Protein AF-A0A954Z2Z5-F1 (afdb_monomer_lite)

Structure (mmCIF, N/CA/C/O backbone):
data_AF-A0A954Z2Z5-F1
#
_entry.id   AF-A0A954Z2Z5-F1
#
loop_
_atom_site.group_PDB
_atom_site.id
_atom_site.type_symbol
_atom_site.label_atom_id
_atom_site.label_alt_id
_atom_site.label_comp_id
_atom_site.label_asym_id
_atom_site.label_entity_id
_atom_site.label_seq_id
_atom_site.pdbx_PDB_ins_code
_atom_site.Cartn_x
_atom_site.Cartn_y
_atom_site.Cartn_z
_atom_site.occupancy
_atom_site.B_iso_or_equiv
_atom_site.auth_seq_id
_atom_site.auth_comp_id
_atom_site.auth_asym_id
_atom_site.auth_atom_id
_atom_site.pdbx_PDB_model_num
ATOM 1 N N . ASP A 1 1 ? -19.042 1.078 44.505 1.00 81.50 1 ASP A N 1
ATOM 2 C CA . ASP A 1 1 ? -18.631 2.452 44.225 1.00 81.50 1 ASP A CA 1
ATOM 3 C C . ASP A 1 1 ? -17.632 2.387 43.083 1.00 81.50 1 ASP A C 1
ATOM 5 O O . ASP A 1 1 ? -16.422 2.334 43.305 1.00 81.50 1 ASP A O 1
ATOM 9 N N . CYS A 1 2 ? -18.158 2.219 41.872 1.00 87.19 2 CYS A N 1
ATOM 10 C CA . CYS A 1 2 ? -17.368 2.094 40.648 1.00 87.19 2 CYS A CA 1
ATOM 11 C C . CYS A 1 2 ? -16.802 3.455 40.200 1.00 87.19 2 CYS A C 1
ATOM 13 O O . CYS A 1 2 ? -15.724 3.518 39.609 1.00 87.19 2 CYS A O 1
ATOM 15 N N . ASN A 1 3 ? -17.511 4.539 40.529 1.00 84.75 3 ASN A N 1
ATOM 16 C CA . ASN A 1 3 ? -17.217 5.914 40.135 1.00 84.75 3 ASN A CA 1
ATOM 17 C C . ASN A 1 3 ? -16.418 6.683 41.207 1.00 84.75 3 ASN A C 1
ATOM 19 O O . ASN A 1 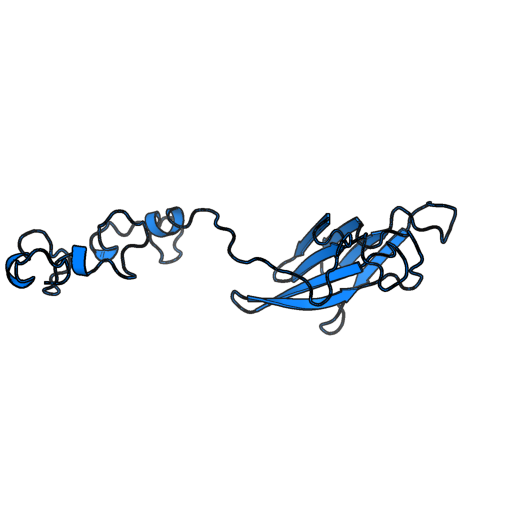3 ? -16.008 7.826 40.993 1.00 84.75 3 ASN A O 1
ATOM 23 N N . ALA A 1 4 ? -16.155 6.034 42.347 1.00 90.06 4 ALA A N 1
ATOM 24 C CA . ALA A 1 4 ? -15.430 6.541 43.505 1.00 90.06 4 ALA A CA 1
ATOM 25 C C . ALA A 1 4 ? -16.029 7.827 44.108 1.00 90.06 4 ALA A C 1
ATOM 27 O O . ALA A 1 4 ? -15.293 8.658 44.661 1.00 90.06 4 ALA A O 1
ATOM 28 N N . ASN A 1 5 ? -17.347 8.015 44.008 1.00 90.31 5 ASN A N 1
ATOM 29 C CA . ASN A 1 5 ? -18.024 9.219 44.490 1.00 90.31 5 ASN A CA 1
ATOM 30 C C . ASN A 1 5 ? -18.400 9.156 45.990 1.00 90.31 5 ASN A C 1
ATOM 32 O O . ASN A 1 5 ? -18.821 10.164 46.569 1.00 90.31 5 ASN A O 1
ATOM 36 N N . GLY A 1 6 ? -18.194 8.007 46.644 1.00 90.88 6 GLY A N 1
ATOM 37 C CA . GLY A 1 6 ? -18.485 7.775 48.058 1.00 90.88 6 GLY A CA 1
ATOM 38 C C . GLY A 1 6 ? -19.918 7.321 48.356 1.00 90.88 6 GLY A C 1
ATOM 39 O O . GLY A 1 6 ? -20.270 7.185 49.533 1.00 90.88 6 GLY A O 1
ATOM 40 N N . VAL A 1 7 ? -20.733 7.083 47.330 1.00 89.56 7 VAL A N 1
ATOM 41 C CA . VAL A 1 7 ? -22.058 6.467 47.399 1.00 89.56 7 VAL A CA 1
ATOM 42 C C . VAL A 1 7 ? -21.928 5.001 46.947 1.00 89.56 7 VAL A C 1
ATOM 44 O O . VAL A 1 7 ? -21.175 4.690 46.030 1.00 89.56 7 VAL A O 1
ATOM 47 N N . PRO A 1 8 ? -22.559 4.036 47.640 1.00 91.25 8 PRO A N 1
ATOM 48 C CA . PRO A 1 8 ? -22.616 2.669 47.133 1.00 91.25 8 PRO A CA 1
ATOM 49 C C . PRO A 1 8 ? -23.458 2.590 45.854 1.00 91.25 8 PRO A C 1
ATOM 51 O O . PRO A 1 8 ? -24.584 3.074 45.870 1.00 91.25 8 PRO A O 1
ATOM 54 N N . ASP A 1 9 ? -22.970 1.880 44.834 1.00 87.62 9 ASP A N 1
ATOM 55 C CA . ASP A 1 9 ? -23.654 1.670 43.542 1.00 87.62 9 ASP A CA 1
ATOM 56 C C . ASP A 1 9 ? -25.138 1.264 43.689 1.00 87.62 9 ASP A C 1
ATOM 58 O O . ASP A 1 9 ? -26.003 1.742 42.962 1.00 87.62 9 ASP A O 1
ATOM 62 N N . GLU A 1 10 ? -25.470 0.436 44.689 1.00 89.44 10 GLU A N 1
ATOM 63 C CA . GLU A 1 10 ? -26.850 0.005 44.984 1.00 89.44 10 GLU A CA 1
ATOM 64 C C . GLU A 1 10 ? -27.812 1.157 45.350 1.00 89.44 10 GLU A C 1
ATOM 66 O O . GLU A 1 10 ? -29.031 1.008 45.257 1.00 89.44 10 GLU A O 1
ATOM 71 N N . CYS A 1 11 ? -27.278 2.305 45.771 1.00 89.25 11 CYS A N 1
ATOM 72 C CA . CYS A 1 11 ? -28.022 3.526 46.080 1.00 89.25 11 CYS A CA 1
ATOM 73 C C . CYS A 1 11 ? -28.158 4.466 44.870 1.00 89.25 11 CYS A C 1
ATOM 75 O O . CYS A 1 11 ? -28.798 5.510 44.996 1.00 89.25 11 CYS A O 1
ATOM 77 N N . GLU A 1 12 ? -27.557 4.124 43.730 1.00 90.19 12 GLU A N 1
ATOM 78 C CA . GLU A 1 12 ? -27.463 4.970 42.533 1.00 90.19 12 GLU A CA 1
ATOM 79 C C . GLU A 1 12 ? -28.268 4.416 41.351 1.00 90.19 12 GLU A C 1
ATOM 81 O O . GLU A 1 12 ? -28.262 5.003 40.279 1.00 90.19 12 GLU A O 1
ATOM 86 N N . LEU A 1 13 ? -29.011 3.325 41.554 1.00 87.88 13 LEU A N 1
ATOM 87 C CA . LEU A 1 13 ? -29.732 2.609 40.495 1.00 87.88 13 LEU A CA 1
ATOM 88 C C . LEU A 1 13 ? -31.000 3.331 40.000 1.00 87.88 13 LEU A C 1
ATOM 90 O O . LEU A 1 13 ? -31.496 3.060 38.909 1.00 87.88 13 LEU A O 1
ATOM 94 N N . GLU A 1 14 ? -31.588 4.233 40.794 1.00 86.88 14 GLU A N 1
ATOM 95 C CA . GLU A 1 14 ? -32.858 4.874 40.430 1.00 86.88 14 GLU A CA 1
ATOM 96 C C . GLU A 1 14 ? -32.671 5.855 39.262 1.00 86.88 14 GLU A C 1
ATOM 98 O O . GLU A 1 14 ? -32.233 6.988 39.441 1.00 86.88 14 GLU A O 1
ATOM 103 N N . GLY A 1 15 ? -33.054 5.417 38.060 1.00 82.50 15 GLY A N 1
ATOM 104 C CA . GLY A 1 15 ? -32.976 6.222 36.838 1.00 82.50 15 GLY A CA 1
ATOM 105 C C . GLY A 1 15 ? -31.617 6.199 36.134 1.00 82.50 15 GLY A C 1
ATOM 106 O O . GLY A 1 15 ? -31.522 6.808 35.073 1.00 82.50 15 GLY A O 1
ATOM 107 N N . ASN A 1 16 ? -30.637 5.476 36.684 1.00 86.81 16 ASN A N 1
ATOM 108 C CA . ASN A 1 16 ? -29.305 5.271 36.110 1.00 86.81 16 ASN A CA 1
ATOM 109 C C . ASN A 1 16 ? -28.970 3.770 35.996 1.00 86.81 16 ASN A C 1
ATOM 111 O O . ASN A 1 16 ? -27.813 3.416 36.124 1.00 86.81 16 ASN A O 1
ATOM 115 N N . ASP A 1 17 ? -29.954 2.879 35.871 1.00 90.94 17 ASP A N 1
ATOM 116 C CA . ASP A 1 17 ? -29.747 1.447 35.589 1.00 90.94 17 ASP A CA 1
ATOM 117 C C . ASP A 1 17 ? -30.756 1.045 34.504 1.00 90.94 17 ASP A C 1
ATOM 119 O O . ASP A 1 17 ? -31.894 0.638 34.773 1.00 90.94 17 ASP A O 1
ATOM 123 N N . CYS A 1 18 ? -30.392 1.290 33.249 1.00 91.44 18 CYS A N 1
ATOM 124 C CA . CYS A 1 18 ? -31.291 1.109 32.116 1.00 91.44 18 CYS A CA 1
ATOM 125 C C . CYS A 1 18 ? -31.558 -0.384 31.832 1.00 91.44 18 CYS A C 1
ATOM 127 O O . CYS A 1 18 ? -32.663 -0.765 31.420 1.00 91.44 18 CYS A O 1
ATOM 129 N N . ASN A 1 19 ? -30.544 -1.229 32.054 1.00 88.38 19 ASN A N 1
ATOM 130 C CA . ASN A 1 19 ? -30.518 -2.648 31.699 1.00 88.38 19 ASN A CA 1
ATOM 131 C C . ASN A 1 19 ? -31.002 -3.536 32.869 1.00 88.38 19 ASN A C 1
ATOM 133 O O . ASN A 1 19 ? -31.300 -4.717 32.673 1.00 88.38 19 ASN A O 1
ATOM 137 N N . ASN A 1 20 ? -31.201 -2.942 34.051 1.00 90.88 20 ASN A N 1
ATOM 138 C CA . ASN A 1 20 ? -31.609 -3.565 35.309 1.00 90.88 20 ASN A CA 1
ATOM 139 C C . ASN A 1 20 ? -30.640 -4.662 35.781 1.00 90.88 20 ASN A C 1
ATOM 141 O O . ASN A 1 20 ? -31.077 -5.690 36.321 1.00 90.88 20 ASN A O 1
ATOM 145 N N . ASN A 1 21 ? -29.337 -4.483 35.550 1.00 89.94 21 ASN A N 1
ATOM 146 C CA . ASN A 1 21 ? -28.306 -5.441 35.946 1.00 89.94 21 ASN A CA 1
ATOM 147 C C . ASN A 1 21 ? -27.806 -5.220 37.392 1.00 89.94 21 ASN A C 1
ATOM 149 O O . ASN A 1 21 ? -27.073 -6.066 37.916 1.00 89.94 21 ASN A O 1
ATOM 153 N N . GLY A 1 22 ? -28.252 -4.147 38.062 1.00 89.06 22 GLY A N 1
ATOM 154 C CA . GLY A 1 22 ? -27.846 -3.794 39.422 1.00 89.06 22 GLY A CA 1
ATOM 155 C C . GLY A 1 22 ? -26.519 -3.034 39.508 1.00 89.06 22 GLY A C 1
ATOM 156 O O . GLY A 1 22 ? -25.946 -2.954 40.598 1.00 89.06 22 GLY A O 1
ATOM 157 N N . LEU A 1 23 ? -26.042 -2.498 38.387 1.00 90.06 23 LEU A N 1
ATOM 158 C CA . LEU A 1 23 ? -24.930 -1.568 38.267 1.00 90.06 23 LEU A CA 1
ATOM 159 C C . LEU A 1 23 ? -25.456 -0.258 37.660 1.00 90.06 23 LEU A C 1
ATOM 161 O O . LEU A 1 23 ? -26.309 -0.284 36.779 1.00 90.06 23 LEU A O 1
ATOM 165 N N . PRO A 1 24 ? -24.978 0.901 38.133 1.00 91.94 24 PRO A N 1
ATOM 166 C CA . PRO A 1 24 ? -25.234 2.157 37.451 1.00 91.94 24 PRO A CA 1
ATOM 167 C C . PRO A 1 24 ? -24.695 2.150 36.010 1.00 91.94 24 PRO A C 1
ATOM 169 O O . PRO A 1 24 ? -23.612 1.625 35.771 1.00 91.94 24 PRO A O 1
ATOM 172 N N . ASP A 1 25 ? -25.379 2.816 35.080 1.00 89.94 25 ASP A N 1
ATOM 173 C CA . ASP A 1 25 ? -25.034 2.916 33.654 1.00 89.94 25 ASP A CA 1
ATOM 174 C C . ASP A 1 25 ? -23.591 3.415 33.451 1.00 89.94 25 ASP A C 1
ATOM 176 O O . ASP A 1 25 ? -22.863 2.954 32.578 1.00 89.94 25 ASP A O 1
ATOM 180 N N . GLU A 1 26 ? -23.127 4.327 34.306 1.00 89.88 26 GLU A N 1
ATOM 181 C CA . GLU A 1 26 ? -21.745 4.823 34.295 1.00 89.88 26 GLU A CA 1
ATOM 182 C C . GLU A 1 26 ? -20.692 3.773 34.697 1.00 89.88 26 GLU A C 1
ATOM 184 O O . GLU A 1 26 ? -19.520 3.899 34.332 1.00 89.88 26 GLU A O 1
ATOM 189 N N . CYS A 1 27 ? -21.099 2.719 35.408 1.00 89.44 27 CYS A N 1
ATOM 190 C CA . CYS A 1 27 ? -20.283 1.539 35.687 1.00 89.44 27 CYS A CA 1
ATOM 191 C C . CYS A 1 27 ? -20.275 0.535 34.524 1.00 89.44 27 CYS A C 1
ATOM 193 O O . CYS A 1 27 ? -19.427 -0.357 34.512 1.00 89.44 27 CYS A O 1
ATOM 195 N N . ASP A 1 28 ? -21.183 0.686 33.558 1.00 90.00 28 ASP A N 1
ATOM 196 C CA . ASP A 1 28 ? -21.391 -0.223 32.429 1.00 90.00 28 ASP A CA 1
ATOM 197 C C . ASP A 1 28 ? -20.812 0.322 31.114 1.00 90.00 28 ASP A C 1
ATOM 199 O O . ASP A 1 28 ? -21.156 -0.156 30.038 1.00 90.00 28 ASP A O 1
ATOM 203 N N . LEU A 1 29 ? -19.921 1.318 31.166 1.00 87.50 29 LEU A N 1
ATOM 204 C CA . LEU A 1 29 ? -19.372 1.965 29.965 1.00 87.50 29 LEU A CA 1
ATOM 205 C C . LEU A 1 29 ? -18.183 1.208 29.343 1.00 87.50 29 LEU A C 1
ATOM 207 O O . LEU A 1 29 ? -17.932 1.311 28.139 1.00 87.50 29 LEU A O 1
ATOM 211 N N . GLU A 1 30 ? -17.414 0.448 30.131 1.00 83.38 3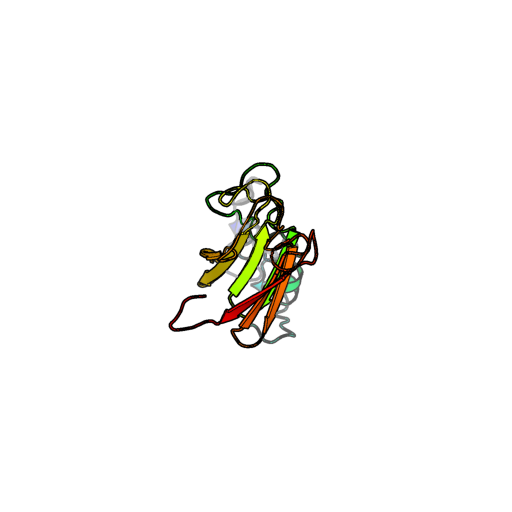0 GLU A N 1
ATOM 212 C CA . GLU A 1 30 ? -16.181 -0.189 29.647 1.00 83.38 30 GLU A CA 1
ATOM 213 C C . GLU A 1 30 ? -16.482 -1.273 28.597 1.00 83.38 30 GLU A C 1
ATOM 215 O O . GLU A 1 30 ? -17.036 -2.329 28.893 1.00 83.38 30 GLU A O 1
ATOM 220 N N . GLY A 1 31 ? -16.109 -1.007 27.341 1.00 78.62 31 GLY A N 1
ATOM 221 C CA . GLY A 1 31 ? -16.372 -1.908 26.212 1.00 78.62 31 GLY A CA 1
ATOM 222 C C . GLY A 1 31 ? -17.829 -1.926 25.736 1.00 78.62 31 GLY A C 1
ATOM 223 O O . GLY A 1 31 ? -18.144 -2.661 24.801 1.00 78.62 31 GLY A O 1
ATOM 224 N N . ASN A 1 32 ? -18.692 -1.110 26.341 1.00 84.94 32 ASN A N 1
ATOM 225 C CA . ASN A 1 32 ? -20.121 -1.046 26.056 1.00 84.94 32 ASN A CA 1
ATOM 226 C C . ASN A 1 32 ? -20.611 0.398 25.844 1.00 84.94 32 ASN A C 1
ATOM 228 O O . ASN A 1 32 ? -21.805 0.615 25.791 1.00 84.94 32 ASN A O 1
ATOM 232 N N . ASP A 1 33 ? -19.716 1.367 25.650 1.00 88.44 33 ASP A N 1
ATOM 233 C CA . ASP A 1 33 ? -20.011 2.690 25.082 1.00 88.44 33 ASP A CA 1
ATOM 234 C C . ASP A 1 33 ? -19.106 2.896 23.860 1.00 88.44 33 ASP A C 1
ATOM 236 O O . ASP A 1 33 ? -17.949 3.315 23.951 1.00 88.44 33 ASP A O 1
ATOM 240 N N . CYS A 1 34 ? -19.602 2.492 22.695 1.00 85.69 34 CYS A N 1
ATOM 241 C CA . CYS A 1 34 ? -18.833 2.531 21.456 1.00 85.69 34 CYS A CA 1
ATOM 242 C C . CYS A 1 34 ? -18.659 3.954 20.912 1.00 85.69 34 CYS A C 1
ATOM 244 O O . CYS A 1 34 ? -17.739 4.186 20.123 1.00 85.69 34 CYS A O 1
ATOM 246 N N . ASN A 1 35 ? -19.552 4.876 21.292 1.00 85.31 35 ASN A N 1
ATOM 247 C CA . ASN A 1 35 ? -19.615 6.226 20.750 1.00 85.31 35 ASN A CA 1
ATOM 248 C C . ASN A 1 35 ? -19.050 7.304 21.684 1.00 85.31 35 ASN A C 1
ATOM 250 O O . ASN A 1 35 ? -18.825 8.443 21.261 1.00 85.31 35 ASN A O 1
ATOM 254 N N . GLY A 1 36 ? -18.726 6.914 22.915 1.00 86.62 36 GLY A N 1
ATOM 255 C CA . GLY A 1 36 ? -18.108 7.748 23.930 1.00 86.62 36 GLY A CA 1
ATOM 256 C C . GLY A 1 36 ? -19.041 8.832 24.463 1.00 86.62 36 GLY A C 1
ATOM 257 O O . GLY A 1 36 ? -18.548 9.866 24.927 1.00 86.62 36 GLY A O 1
ATOM 258 N N . ASN A 1 37 ? -20.362 8.668 24.342 1.00 86.81 37 ASN A N 1
ATOM 259 C CA . ASN A 1 37 ? -21.328 9.669 24.787 1.00 86.81 37 ASN A CA 1
ATOM 260 C C . ASN A 1 37 ? -21.736 9.517 26.266 1.00 86.81 37 ASN A C 1
ATOM 262 O O . ASN A 1 37 ? -22.461 10.377 26.776 1.00 86.81 37 ASN A O 1
ATOM 266 N N . GLY A 1 38 ? -21.235 8.485 26.956 1.00 88.06 38 GLY A N 1
ATOM 267 C CA . GLY A 1 38 ? -21.511 8.210 28.364 1.00 88.06 38 GLY A CA 1
ATOM 268 C C . GLY A 1 38 ? -22.819 7.460 28.616 1.00 88.06 38 GLY A C 1
ATOM 269 O O . GLY A 1 38 ? -23.300 7.473 29.747 1.00 88.06 38 GLY A O 1
ATOM 270 N N . VAL A 1 39 ? -23.400 6.842 27.588 1.00 88.69 39 VAL A N 1
ATOM 271 C CA . VAL A 1 39 ? -24.588 5.989 27.670 1.00 88.69 39 VAL A CA 1
ATOM 272 C C . VAL A 1 39 ? -24.204 4.589 27.179 1.00 88.69 39 VAL A C 1
ATOM 274 O O . VAL A 1 39 ? -23.684 4.468 26.072 1.00 88.69 39 VAL A O 1
ATOM 277 N N . PRO A 1 40 ? -24.445 3.518 27.957 1.00 91.00 40 PRO A N 1
ATOM 278 C CA . PRO A 1 40 ? -24.195 2.164 27.477 1.00 91.00 40 PRO A CA 1
ATOM 279 C C . PRO A 1 40 ? -25.002 1.857 26.207 1.00 91.00 40 PRO A C 1
ATOM 281 O O . PRO A 1 40 ? -26.177 2.205 26.122 1.00 91.00 40 PRO A O 1
ATOM 284 N N . ASN A 1 41 ? -24.415 1.145 25.246 1.00 88.50 41 ASN A N 1
ATOM 285 C CA . ASN A 1 41 ? -24.990 0.831 23.931 1.00 88.50 41 ASN A CA 1
ATOM 286 C C . ASN A 1 41 ? -26.378 0.175 24.043 1.00 88.50 41 ASN A C 1
ATOM 288 O O . ASN A 1 41 ? -27.265 0.399 23.228 1.00 88.50 41 ASN A O 1
ATOM 292 N N . GLU A 1 42 ? -26.593 -0.654 25.064 1.00 88.38 42 GLU A N 1
ATOM 293 C CA . GLU A 1 42 ? -27.884 -1.312 25.310 1.00 88.38 42 GLU A CA 1
ATOM 294 C C . GLU A 1 42 ? -28.973 -0.374 25.859 1.00 88.38 42 GLU A C 1
ATOM 296 O O . GLU A 1 42 ? -30.162 -0.685 25.764 1.00 88.38 42 GLU A O 1
ATOM 301 N N . CYS A 1 43 ? -28.571 0.777 26.400 1.00 89.94 43 CYS A N 1
ATOM 302 C CA . CYS A 1 43 ? -29.452 1.873 26.794 1.00 89.94 43 CYS A CA 1
ATOM 303 C C . CYS A 1 43 ? -29.809 2.783 25.613 1.00 89.94 43 CYS A C 1
ATOM 305 O O . CYS A 1 43 ? -30.646 3.682 25.754 1.00 89.94 43 CYS A O 1
ATOM 307 N N . GLU A 1 44 ? -29.188 2.575 24.454 1.00 88.44 44 GLU A N 1
ATOM 308 C CA . GLU A 1 44 ? -29.410 3.370 23.259 1.00 88.44 44 GLU A CA 1
ATOM 309 C C . GLU A 1 44 ? -30.405 2.705 22.296 1.00 88.44 44 GLU A C 1
ATOM 311 O O . GLU A 1 44 ? -30.622 1.487 22.307 1.00 88.44 44 GLU A O 1
ATOM 316 N N . PRO A 1 45 ? -31.065 3.489 21.426 1.00 87.12 45 PRO A N 1
ATOM 317 C CA . PRO A 1 45 ? -31.860 2.928 20.349 1.00 87.12 45 PRO A CA 1
ATOM 318 C C . PRO A 1 45 ? -30.978 2.102 19.409 1.00 87.12 45 PRO A C 1
ATOM 320 O O . PRO A 1 45 ? -30.097 2.638 18.744 1.00 87.12 45 PRO A O 1
ATOM 323 N N . PHE A 1 46 ? -31.286 0.811 19.275 1.00 82.38 46 PHE A N 1
ATOM 324 C CA . PHE A 1 46 ? -30.621 -0.048 18.298 1.00 82.38 46 PHE A CA 1
ATOM 325 C C . PHE A 1 46 ? -31.037 0.339 16.869 1.00 82.38 46 PHE A C 1
ATOM 327 O O . PHE A 1 46 ? -32.022 -0.167 16.319 1.00 82.38 46 PHE A O 1
ATOM 334 N N . ILE A 1 47 ? -30.310 1.293 16.292 1.00 87.50 47 ILE A N 1
ATOM 335 C CA . ILE A 1 47 ? -30.436 1.731 14.905 1.00 87.50 47 ILE A CA 1
ATOM 336 C C . ILE A 1 47 ? -29.238 1.165 14.148 1.00 87.50 47 ILE A C 1
ATOM 338 O O . ILE A 1 47 ? -28.108 1.561 14.397 1.00 87.50 47 ILE A O 1
ATOM 342 N N . ASP A 1 48 ? -29.512 0.239 13.237 1.00 86.06 48 ASP A N 1
ATOM 343 C CA . ASP A 1 48 ? -28.537 -0.371 12.332 1.00 86.06 48 ASP A CA 1
ATOM 344 C C . ASP A 1 48 ? -29.077 -0.211 10.902 1.00 86.06 48 ASP A C 1
ATOM 346 O O . ASP A 1 48 ? -29.881 -1.017 10.417 1.00 86.06 48 ASP A O 1
ATOM 350 N N . CYS A 1 49 ? -28.729 0.897 10.243 1.00 88.69 49 CYS A N 1
ATOM 351 C CA . CYS A 1 49 ? -29.229 1.187 8.899 1.00 88.69 49 CYS A CA 1
ATOM 352 C C . CYS A 1 49 ? -28.549 0.333 7.823 1.00 88.69 49 CYS A C 1
ATOM 354 O O . CYS A 1 49 ? -29.111 0.172 6.733 1.00 88.69 49 CYS A O 1
ATOM 356 N N . ASN A 1 50 ? -27.343 -0.176 8.088 1.00 86.00 50 ASN A N 1
ATOM 357 C CA . ASN A 1 50 ? -26.541 -0.912 7.112 1.00 86.00 50 ASN A CA 1
ATOM 358 C C . ASN A 1 50 ? -26.679 -2.449 7.245 1.00 86.00 50 ASN A C 1
ATOM 360 O O . ASN A 1 50 ? -26.302 -3.176 6.322 1.00 86.00 50 ASN A O 1
ATOM 364 N N . GLY A 1 51 ? -27.296 -2.930 8.326 1.00 88.50 51 GLY A N 1
ATOM 365 C CA . GLY A 1 51 ? -27.582 -4.332 8.612 1.00 88.50 51 GLY A CA 1
ATOM 366 C C . GLY A 1 51 ? -26.365 -5.157 9.041 1.00 88.50 51 GLY A C 1
ATOM 367 O O . GLY A 1 51 ? -26.390 -6.379 8.863 1.00 88.50 51 GLY A O 1
ATOM 368 N N . ASN A 1 52 ? -25.288 -4.530 9.523 1.00 84.00 52 ASN A N 1
ATOM 369 C CA . ASN A 1 52 ? -24.046 -5.213 9.901 1.00 84.00 52 ASN A CA 1
ATOM 370 C C . ASN A 1 52 ? -24.060 -5.759 11.345 1.00 84.00 52 ASN A C 1
ATOM 372 O O . ASN A 1 52 ? -23.111 -6.441 11.738 1.00 84.00 52 ASN A O 1
ATOM 376 N N . GLY A 1 53 ? -25.122 -5.502 12.118 1.00 84.25 53 GLY A N 1
ATOM 377 C CA . GLY A 1 53 ? -25.243 -5.906 13.519 1.00 84.25 53 GLY A CA 1
ATOM 378 C C . GLY A 1 53 ? -24.483 -5.015 14.510 1.00 84.25 53 GLY A C 1
ATOM 379 O O . GLY A 1 53 ? -24.369 -5.389 15.677 1.00 84.25 53 GLY A O 1
ATOM 380 N N . ILE A 1 54 ? -23.970 -3.869 14.063 1.00 83.50 54 ILE A N 1
ATOM 381 C CA . ILE A 1 54 ? -23.343 -2.805 14.850 1.00 83.50 54 ILE A CA 1
ATOM 382 C C . ILE A 1 54 ? -24.272 -1.581 14.777 1.00 83.50 54 ILE A C 1
ATOM 384 O O . ILE A 1 54 ? -24.841 -1.286 13.732 1.00 83.50 54 ILE A O 1
ATOM 388 N N . GLN A 1 55 ? -24.468 -0.873 15.892 1.00 87.19 55 GLN A N 1
ATOM 389 C CA . GLN A 1 55 ? -25.289 0.342 15.897 1.00 87.19 55 GLN A CA 1
ATOM 390 C C . GLN A 1 55 ? -24.605 1.455 15.090 1.00 87.19 55 GLN A C 1
ATOM 392 O O . GLN A 1 55 ? -23.392 1.641 15.185 1.00 87.19 55 GLN A O 1
ATOM 397 N N . ASP A 1 56 ? -25.382 2.241 14.347 1.00 83.94 56 ASP A N 1
ATOM 398 C CA . ASP A 1 56 ? -24.878 3.313 13.483 1.00 83.94 56 ASP A CA 1
ATOM 399 C C . ASP A 1 56 ? -24.003 4.317 14.255 1.00 83.94 56 ASP A C 1
ATOM 401 O O . ASP A 1 56 ? -22.974 4.757 13.747 1.00 83.94 56 ASP A O 1
ATOM 405 N N . ASP A 1 57 ? -24.359 4.658 15.498 1.00 85.44 57 ASP A N 1
ATOM 406 C CA . ASP A 1 57 ? -23.543 5.555 16.324 1.00 85.44 57 ASP A CA 1
ATOM 407 C C . ASP A 1 57 ? -22.174 4.940 16.661 1.00 85.44 57 ASP A C 1
ATOM 409 O O . ASP A 1 57 ? -21.178 5.660 16.702 1.00 85.44 57 ASP A O 1
ATOM 413 N N . CYS A 1 58 ? -22.084 3.612 16.799 1.00 83.38 58 CYS A N 1
ATOM 414 C CA . CYS A 1 58 ? -20.812 2.895 16.934 1.00 83.38 58 CYS A CA 1
ATOM 415 C C . CYS A 1 58 ? -20.000 2.893 15.638 1.00 83.38 58 CYS A C 1
ATOM 417 O O . CYS A 1 58 ? -18.770 2.981 15.671 1.00 83.38 58 CYS A O 1
ATOM 419 N N . ASP A 1 59 ? -20.672 2.769 14.495 1.00 82.94 59 ASP A N 1
ATOM 420 C CA . ASP A 1 59 ? -20.025 2.827 13.185 1.00 82.94 59 ASP A CA 1
ATOM 421 C C . ASP A 1 59 ? -19.471 4.230 12.905 1.00 82.94 59 ASP A C 1
ATOM 423 O O . ASP A 1 59 ? -18.366 4.374 12.381 1.00 82.94 59 ASP A O 1
ATOM 427 N N . LEU A 1 60 ? -20.201 5.273 13.306 1.00 77.88 60 LEU A N 1
ATOM 428 C CA . LEU A 1 60 ? -19.805 6.672 13.136 1.00 77.88 60 LEU A CA 1
ATOM 429 C C . LEU A 1 60 ? -18.768 7.132 14.166 1.00 77.88 60 LEU A C 1
ATOM 431 O O . LEU A 1 60 ? -17.978 8.036 13.883 1.00 77.88 60 LEU A O 1
ATOM 435 N N . ALA A 1 61 ? -18.741 6.506 15.339 1.00 73.88 61 ALA A N 1
ATOM 436 C CA . ALA A 1 61 ? -17.760 6.779 16.378 1.00 73.88 61 ALA A CA 1
ATOM 437 C C . ALA A 1 61 ? -16.395 6.129 16.160 1.00 73.88 61 ALA A C 1
ATOM 439 O O . ALA A 1 61 ? -15.462 6.398 16.917 1.00 73.88 61 ALA A O 1
ATOM 440 N N . LYS A 1 62 ? -16.247 5.322 15.107 1.00 72.19 62 LYS A N 1
ATOM 441 C CA . LYS A 1 62 ? -14.946 4.971 14.540 1.00 72.19 62 LYS A CA 1
ATOM 442 C C . LYS A 1 62 ? -14.593 6.018 13.471 1.00 72.19 62 LYS A C 1
ATOM 444 O O . LYS A 1 62 ? -14.822 5.765 12.286 1.00 72.19 62 LYS A O 1
ATOM 449 N N . PRO A 1 63 ? -14.054 7.209 13.826 1.00 56.69 63 PRO A N 1
ATOM 450 C CA . PRO A 1 63 ? -13.545 8.136 12.820 1.00 56.69 63 PRO A CA 1
ATOM 451 C C . PRO A 1 63 ? -12.433 7.444 12.013 1.00 56.69 63 PRO A C 1
ATOM 453 O O . PRO A 1 63 ? -11.920 6.418 12.453 1.00 56.69 63 PRO A O 1
ATOM 456 N N . PRO A 1 64 ? -12.016 7.972 10.851 1.00 59.41 64 PRO A N 1
ATOM 457 C CA . PRO A 1 64 ? -10.908 7.406 10.087 1.00 59.41 64 PRO A CA 1
ATOM 458 C C . PRO A 1 64 ? -9.606 7.572 10.884 1.00 59.41 64 PRO A C 1
ATOM 460 O O . PRO A 1 64 ? -8.889 8.561 10.731 1.00 59.41 64 PRO A O 1
ATOM 463 N N . PHE A 1 65 ? -9.334 6.643 11.795 1.00 67.69 65 PHE A N 1
ATOM 464 C CA . PHE A 1 65 ? -8.070 6.547 12.498 1.00 67.69 65 PHE A CA 1
ATOM 465 C C . PHE A 1 65 ? -7.100 5.746 11.636 1.00 67.69 65 PHE A C 1
ATOM 467 O O . PHE A 1 65 ? -7.487 4.802 10.947 1.00 67.69 65 PHE A O 1
ATOM 474 N N . GLU A 1 66 ? -5.835 6.158 11.647 1.00 72.44 66 GLU A N 1
ATOM 475 C CA . GLU A 1 66 ? -4.745 5.322 11.160 1.00 72.44 66 GLU A CA 1
ATOM 476 C C . GLU A 1 66 ? -4.794 4.008 11.947 1.00 72.44 66 GLU A C 1
ATOM 478 O O . GLU A 1 66 ? -4.574 4.001 13.157 1.00 72.44 66 GLU A O 1
ATOM 483 N N . VAL A 1 67 ? -5.191 2.924 11.276 1.00 77.62 67 VAL A N 1
ATOM 484 C CA . VAL A 1 67 ? -5.388 1.616 11.916 1.00 77.62 67 VAL A CA 1
ATOM 485 C C . VAL A 1 67 ? -4.059 0.908 12.160 1.00 77.62 67 VAL A C 1
ATOM 487 O O . VAL A 1 67 ? -3.923 0.178 13.135 1.00 77.62 67 VAL A O 1
ATOM 490 N N . GLU A 1 68 ? -3.077 1.145 11.289 1.00 85.06 68 GLU A N 1
ATOM 491 C CA . GLU A 1 68 ? -1.786 0.471 11.305 1.00 85.06 68 GLU A CA 1
ATOM 492 C C . GLU A 1 68 ? -0.741 1.280 10.520 1.00 85.06 68 GLU A C 1
ATOM 494 O O . GLU A 1 68 ? -1.029 1.788 9.434 1.00 85.06 68 GLU A O 1
ATOM 499 N N . LEU A 1 69 ? 0.482 1.363 11.056 1.00 89.25 69 LEU A N 1
ATOM 500 C CA . LEU A 1 69 ? 1.667 1.838 10.340 1.00 89.25 69 LEU A CA 1
ATOM 501 C C . LEU A 1 69 ? 2.446 0.627 9.825 1.00 89.25 69 LEU A C 1
ATOM 503 O O . LEU A 1 69 ? 2.974 -0.146 10.624 1.00 89.25 69 LEU A O 1
ATOM 507 N N . ILE A 1 70 ? 2.588 0.512 8.506 1.00 93.25 70 ILE A N 1
ATOM 508 C CA . ILE A 1 70 ? 3.267 -0.624 7.874 1.00 93.25 70 ILE A CA 1
ATOM 509 C C . ILE A 1 70 ? 4.598 -0.170 7.279 1.00 93.25 70 ILE A C 1
ATOM 511 O O . ILE A 1 70 ? 4.639 0.704 6.410 1.00 93.25 70 ILE A O 1
ATOM 515 N N . LEU A 1 71 ? 5.689 -0.786 7.737 1.00 94.38 71 LEU A N 1
ATOM 516 C CA . LEU A 1 71 ? 7.045 -0.558 7.242 1.00 94.38 71 LEU A CA 1
ATOM 517 C C . LEU A 1 71 ? 7.627 -1.879 6.715 1.00 94.38 71 LEU A C 1
ATOM 519 O O . LEU A 1 71 ? 7.496 -2.894 7.403 1.00 94.38 71 LEU A O 1
ATOM 523 N N . PRO A 1 72 ? 8.291 -1.885 5.546 1.00 92.44 72 PRO A N 1
ATOM 524 C CA . PRO A 1 72 ? 9.019 -3.058 5.084 1.00 92.44 72 PRO A CA 1
ATOM 525 C C . PRO A 1 72 ? 10.190 -3.404 6.000 1.00 92.44 72 PRO A C 1
ATOM 527 O O . PRO A 1 72 ? 10.724 -2.545 6.709 1.00 92.44 72 PRO A O 1
ATOM 530 N N . SER A 1 73 ? 10.634 -4.658 5.934 1.00 90.12 73 SER A N 1
ATOM 531 C CA . SER A 1 73 ? 11.694 -5.198 6.796 1.00 90.12 73 SER A CA 1
ATOM 532 C C . SER A 1 73 ? 13.053 -4.493 6.687 1.00 90.12 73 SER A C 1
ATOM 534 O O . SER A 1 73 ? 13.862 -4.565 7.613 1.00 90.12 73 SER A O 1
ATOM 536 N N . ASP A 1 74 ? 13.315 -3.840 5.561 1.00 93.75 74 ASP A N 1
ATOM 537 C CA . ASP A 1 74 ? 14.617 -3.333 5.131 1.00 93.75 74 ASP A CA 1
ATOM 538 C C . ASP A 1 74 ? 14.557 -1.885 4.628 1.00 93.75 74 ASP A C 1
ATOM 540 O O . ASP A 1 74 ? 15.532 -1.398 4.068 1.00 93.75 74 ASP A O 1
ATOM 544 N N . VAL A 1 75 ? 13.462 -1.159 4.889 1.00 91.62 75 VAL A N 1
ATOM 545 C CA . VAL A 1 75 ? 13.361 0.249 4.488 1.00 91.62 75 VAL A CA 1
ATOM 546 C C . VAL A 1 75 ? 14.404 1.110 5.206 1.00 91.62 75 VAL A C 1
ATOM 548 O O . VAL A 1 75 ? 14.518 1.131 6.437 1.00 91.62 75 VAL A O 1
ATOM 551 N N . THR A 1 76 ? 15.155 1.880 4.430 1.00 94.50 76 THR A N 1
ATOM 552 C CA . THR A 1 76 ? 16.176 2.804 4.905 1.00 94.50 76 THR A CA 1
ATOM 553 C C . THR A 1 76 ? 15.922 4.238 4.433 1.00 94.50 76 THR A C 1
ATOM 555 O O . THR A 1 76 ? 14.872 4.609 3.900 1.00 94.50 76 THR A O 1
ATOM 558 N N . ARG A 1 77 ? 16.875 5.124 4.740 1.00 94.31 77 ARG A N 1
ATOM 559 C CA . ARG A 1 77 ? 16.779 6.540 4.380 1.00 94.31 77 ARG A CA 1
ATOM 560 C C . ARG A 1 77 ? 16.736 6.686 2.855 1.00 94.31 77 ARG A C 1
ATOM 562 O O . ARG A 1 77 ? 17.554 6.115 2.156 1.00 94.31 77 ARG A O 1
ATOM 569 N N . TYR A 1 78 ? 15.881 7.580 2.373 1.00 94.56 78 TYR A N 1
ATOM 570 C CA . TYR A 1 78 ? 15.738 7.925 0.952 1.00 94.56 78 TYR A CA 1
ATOM 571 C C . TYR A 1 78 ? 15.134 6.852 0.038 1.00 94.56 78 TYR A C 1
ATOM 573 O O . TYR A 1 78 ? 14.829 7.195 -1.104 1.00 94.56 78 TYR A O 1
ATOM 581 N N . ASP A 1 79 ? 14.799 5.663 0.544 1.00 97.25 79 ASP A N 1
ATOM 582 C CA . ASP A 1 79 ? 14.131 4.613 -0.245 1.00 97.25 79 ASP A CA 1
ATOM 583 C C . ASP A 1 79 ? 12.770 5.050 -0.789 1.00 97.25 79 ASP A C 1
ATOM 585 O O . ASP A 1 79 ? 12.287 4.547 -1.802 1.00 97.25 79 ASP A O 1
ATOM 589 N N . SER A 1 80 ? 12.184 6.078 -0.167 1.00 97.12 80 SER A N 1
ATOM 590 C CA . SER A 1 80 ? 10.928 6.688 -0.599 1.00 97.12 80 SER A CA 1
ATOM 591 C C . SER A 1 80 ? 9.790 5.667 -0.643 1.00 97.12 80 SER A C 1
ATOM 593 O O . SER A 1 80 ? 8.932 5.736 -1.516 1.00 97.12 80 SER A O 1
ATOM 595 N N . TYR A 1 81 ? 9.791 4.713 0.291 1.00 97.81 81 TYR A N 1
ATOM 596 C CA . TYR A 1 81 ? 8.703 3.757 0.458 1.00 97.81 81 TYR A CA 1
ATOM 597 C C . TYR A 1 81 ? 7.347 4.466 0.585 1.00 97.81 81 TYR A C 1
ATOM 599 O O . TYR A 1 81 ? 7.229 5.497 1.251 1.00 97.81 81 TYR A O 1
ATOM 607 N N . GLY A 1 82 ? 6.333 3.912 -0.080 1.00 97.31 82 GLY A N 1
ATOM 608 C CA . GLY A 1 82 ? 4.999 4.501 -0.171 1.00 97.31 82 GLY A CA 1
ATOM 609 C C . GLY A 1 82 ? 4.891 5.628 -1.205 1.00 97.31 82 GLY A C 1
ATOM 610 O O . GLY A 1 82 ? 3.878 6.323 -1.232 1.00 97.31 82 GLY A O 1
ATOM 611 N N . ASN A 1 83 ? 5.900 5.824 -2.068 1.00 97.88 83 ASN A N 1
ATOM 612 C CA . ASN A 1 83 ? 5.844 6.819 -3.148 1.00 97.88 83 ASN A CA 1
ATOM 613 C C . ASN A 1 83 ? 4.686 6.555 -4.122 1.00 97.88 83 ASN A C 1
ATOM 615 O O . ASN A 1 83 ? 4.038 7.491 -4.587 1.00 97.88 83 ASN A O 1
ATOM 619 N N . CYS A 1 84 ? 4.420 5.279 -4.391 1.00 97.94 84 CYS A N 1
ATOM 620 C CA . CYS A 1 84 ? 3.274 4.816 -5.152 1.00 97.94 84 CYS A CA 1
ATOM 621 C C . CYS A 1 84 ? 2.660 3.617 -4.433 1.00 97.94 84 CYS A C 1
ATOM 623 O O . CYS A 1 84 ? 3.393 2.787 -3.897 1.00 97.94 84 CYS A O 1
ATOM 625 N N . VAL A 1 85 ? 1.331 3.530 -4.413 1.00 98.06 85 VAL A N 1
ATOM 626 C CA . VAL A 1 85 ? 0.602 2.414 -3.805 1.00 98.06 85 VAL A CA 1
ATOM 627 C C . VAL A 1 85 ? -0.525 1.957 -4.720 1.00 98.06 85 VAL A C 1
ATOM 629 O O . VAL A 1 85 ? -1.148 2.773 -5.402 1.00 98.06 85 VAL A O 1
ATOM 632 N N . ALA A 1 86 ? -0.798 0.658 -4.709 1.00 97.81 86 ALA A N 1
ATOM 633 C CA . ALA A 1 86 ? -1.974 0.062 -5.330 1.00 97.81 86 ALA A CA 1
ATOM 634 C C . ALA A 1 86 ? -2.513 -1.053 -4.426 1.00 97.81 86 ALA A C 1
ATOM 636 O O . ALA A 1 86 ? -1.783 -1.600 -3.602 1.00 97.81 86 ALA A O 1
ATOM 637 N N . ILE A 1 87 ? -3.798 -1.366 -4.553 1.00 96.69 87 ILE A N 1
ATOM 638 C CA . ILE A 1 87 ? -4.455 -2.408 -3.764 1.00 96.69 87 ILE A CA 1
ATOM 639 C C . ILE A 1 87 ? -5.469 -3.141 -4.635 1.00 96.69 87 ILE A C 1
ATOM 641 O O . ILE A 1 87 ? -6.217 -2.518 -5.390 1.00 96.69 87 ILE A O 1
ATOM 645 N N . GLU A 1 88 ? -5.492 -4.464 -4.526 1.00 95.19 88 GLU A N 1
ATOM 646 C CA . GLU A 1 88 ? -6.494 -5.330 -5.134 1.00 95.19 88 GLU A CA 1
ATOM 647 C C . GLU A 1 88 ? -6.879 -6.421 -4.127 1.00 95.19 88 GLU A C 1
ATOM 649 O O . GLU A 1 88 ? -6.063 -7.257 -3.753 1.00 95.19 88 GLU A O 1
ATOM 654 N N . GLY A 1 89 ? -8.135 -6.403 -3.670 1.00 93.69 89 GLY A N 1
ATOM 655 C CA . GLY A 1 89 ? -8.616 -7.354 -2.667 1.00 93.69 89 GLY A CA 1
ATOM 656 C C . GLY A 1 89 ? -7.850 -7.247 -1.345 1.00 93.69 89 GLY A C 1
ATOM 657 O O . GLY A 1 89 ? -7.828 -6.182 -0.728 1.00 93.69 89 GLY A O 1
ATOM 658 N N . ASP A 1 90 ? -7.248 -8.361 -0.932 1.00 94.12 90 ASP A N 1
ATOM 659 C CA . ASP A 1 90 ? -6.449 -8.502 0.292 1.00 94.12 90 ASP A CA 1
ATOM 660 C C . ASP A 1 90 ? -4.942 -8.347 0.044 1.00 94.12 90 ASP A C 1
ATOM 662 O O . ASP A 1 90 ? -4.144 -8.663 0.920 1.00 94.12 90 ASP A O 1
ATOM 666 N N . THR A 1 91 ? -4.540 -7.837 -1.123 1.00 95.31 91 THR A N 1
ATOM 667 C CA . THR A 1 91 ? -3.139 -7.574 -1.462 1.00 95.31 91 THR A CA 1
ATOM 668 C C . THR A 1 91 ? -2.947 -6.085 -1.721 1.00 95.31 91 THR A C 1
ATOM 670 O O . THR A 1 91 ? -3.599 -5.519 -2.604 1.00 95.31 91 THR A O 1
ATOM 673 N N . PHE A 1 92 ? -2.030 -5.436 -1.001 1.00 96.06 92 PHE A N 1
ATOM 674 C CA . PHE A 1 92 ? -1.551 -4.103 -1.371 1.00 96.06 92 PHE A CA 1
ATOM 675 C C . PHE A 1 92 ? -0.068 -4.132 -1.700 1.00 96.06 92 PHE A C 1
ATOM 677 O O . PHE A 1 92 ? 0.694 -4.986 -1.253 1.00 96.06 92 PHE A O 1
ATOM 684 N N . VAL A 1 93 ? 0.336 -3.163 -2.506 1.00 98.00 93 VAL A N 1
ATOM 685 C CA . VAL A 1 93 ? 1.708 -3.006 -2.959 1.00 98.00 93 VAL A CA 1
ATOM 686 C C . VAL A 1 93 ? 2.149 -1.573 -2.768 1.00 98.00 93 VAL A C 1
ATOM 688 O O . VAL A 1 93 ? 1.358 -0.639 -2.928 1.00 98.00 93 VAL A O 1
ATOM 691 N N . ALA A 1 94 ? 3.417 -1.400 -2.428 1.00 98.44 94 ALA A N 1
ATOM 692 C CA . ALA A 1 94 ? 4.000 -0.096 -2.178 1.00 98.44 94 ALA A CA 1
ATOM 693 C C . ALA A 1 94 ? 5.391 0.003 -2.804 1.00 98.44 94 ALA A C 1
ATOM 695 O O . ALA A 1 94 ? 6.270 -0.828 -2.578 1.00 98.44 94 ALA A 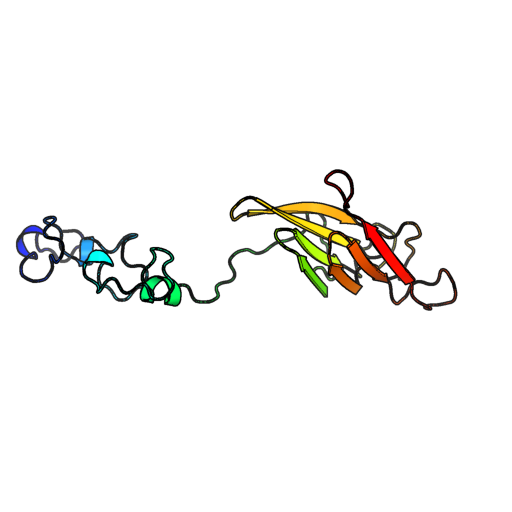O 1
ATOM 696 N N . GLY A 1 95 ? 5.580 1.041 -3.609 1.00 98.31 95 GLY A N 1
ATOM 697 C CA . GLY A 1 95 ? 6.824 1.328 -4.303 1.00 98.31 95 GLY A CA 1
ATOM 698 C C . GLY A 1 95 ? 7.815 2.094 -3.438 1.00 98.31 95 GLY A C 1
ATOM 699 O O . GLY A 1 95 ? 7.438 2.989 -2.675 1.00 98.31 95 GLY A O 1
ATOM 700 N N . ALA A 1 96 ? 9.090 1.762 -3.609 1.00 98.44 96 ALA A N 1
ATOM 701 C CA . ALA A 1 96 ? 10.242 2.414 -3.007 1.00 98.44 96 ALA A CA 1
ATOM 702 C C . ALA A 1 96 ? 11.298 2.700 -4.094 1.00 98.44 96 ALA A C 1
ATOM 704 O O . ALA A 1 96 ? 12.330 2.034 -4.155 1.00 98.44 96 ALA A O 1
ATOM 705 N N . PRO A 1 97 ? 11.070 3.684 -4.985 1.00 98.25 97 PRO A N 1
ATOM 706 C CA . PRO A 1 97 ? 11.971 3.981 -6.108 1.00 98.25 97 PRO A CA 1
ATOM 707 C C . PRO A 1 97 ? 13.343 4.541 -5.694 1.00 98.25 97 PRO A C 1
ATOM 709 O O . PRO A 1 97 ? 14.187 4.838 -6.541 1.00 98.25 97 PRO A O 1
ATOM 712 N N . GLY A 1 98 ? 13.566 4.776 -4.403 1.00 97.94 98 GLY A N 1
ATOM 713 C CA . GLY A 1 98 ? 14.863 5.159 -3.860 1.00 97.94 98 GLY A CA 1
ATOM 714 C C . GLY A 1 98 ? 15.699 3.993 -3.339 1.00 97.94 98 GLY A C 1
ATOM 715 O O . GLY A 1 98 ? 16.878 4.221 -3.091 1.00 97.94 98 GLY A O 1
ATOM 716 N N . ASP A 1 99 ? 15.099 2.809 -3.182 1.00 97.81 99 ASP A N 1
ATOM 717 C CA . ASP A 1 99 ? 15.730 1.613 -2.612 1.00 97.81 99 ASP A CA 1
ATOM 718 C C . ASP A 1 99 ? 17.022 1.268 -3.366 1.00 97.81 99 ASP A C 1
ATOM 720 O O . ASP A 1 99 ? 17.069 1.308 -4.604 1.00 97.81 99 ASP A O 1
ATOM 724 N N . ASP A 1 100 ? 18.098 1.017 -2.620 1.00 96.50 100 ASP A N 1
ATOM 725 C CA . ASP A 1 100 ? 19.455 0.932 -3.161 1.00 96.50 100 ASP A CA 1
ATOM 726 C C . ASP A 1 100 ? 20.083 -0.471 -3.144 1.00 96.50 100 ASP A C 1
ATOM 728 O O . ASP A 1 100 ? 21.253 -0.629 -3.507 1.00 96.50 100 ASP A O 1
ATOM 732 N N . ASP A 1 101 ? 19.290 -1.508 -2.863 1.00 93.88 101 ASP A N 1
ATOM 733 C CA . ASP A 1 101 ? 19.738 -2.908 -2.823 1.00 93.88 101 ASP A CA 1
ATOM 734 C C . ASP A 1 101 ? 20.259 -3.434 -4.173 1.00 93.88 101 ASP A C 1
ATOM 736 O O . ASP A 1 101 ? 21.098 -4.341 -4.228 1.00 93.88 101 ASP A O 1
ATOM 740 N N . GLY A 1 102 ? 19.773 -2.872 -5.283 1.00 91.25 102 GLY A N 1
ATOM 741 C CA . GLY A 1 102 ? 20.234 -3.151 -6.645 1.00 91.25 102 GLY A CA 1
ATOM 742 C C . GLY A 1 102 ? 21.225 -2.129 -7.212 1.00 91.25 102 GLY A C 1
ATOM 743 O O . GLY A 1 102 ? 21.600 -2.249 -8.375 1.00 91.25 102 GLY A O 1
ATOM 744 N N . GLY A 1 103 ? 21.651 -1.139 -6.423 1.00 94.19 103 GLY A N 1
ATOM 745 C CA . GLY A 1 103 ? 22.355 0.063 -6.883 1.00 94.19 103 GLY A CA 1
ATOM 746 C C . GLY A 1 103 ? 21.591 1.328 -6.489 1.00 94.19 103 GLY A C 1
ATOM 747 O O . GLY A 1 103 ? 20.388 1.275 -6.254 1.00 94.19 103 GLY A O 1
ATOM 748 N N . TYR A 1 104 ? 22.274 2.475 -6.402 1.00 96.25 104 TYR A N 1
ATOM 749 C CA . TYR A 1 104 ? 21.678 3.710 -5.876 1.00 96.25 104 TYR A CA 1
ATOM 750 C C . TYR A 1 104 ? 20.380 4.080 -6.613 1.00 96.25 104 TYR A C 1
ATOM 752 O O . TYR A 1 104 ? 20.402 4.402 -7.798 1.00 96.25 104 TYR A O 1
ATOM 760 N N . GLY A 1 105 ? 19.240 4.037 -5.914 1.00 96.69 105 GLY A N 1
ATOM 761 C CA . GLY A 1 105 ? 17.936 4.323 -6.515 1.00 96.69 105 GLY A CA 1
ATOM 762 C C . GLY A 1 105 ? 17.506 3.345 -7.612 1.00 96.69 105 GLY A C 1
ATOM 763 O O . GLY A 1 105 ? 16.759 3.749 -8.502 1.00 96.69 105 GLY A O 1
ATOM 764 N N . SER A 1 106 ? 17.990 2.102 -7.573 1.00 97.12 106 SER A N 1
ATOM 765 C CA . SER A 1 106 ? 17.524 1.018 -8.450 1.00 97.12 106 SER A CA 1
ATOM 766 C C . SER A 1 106 ? 16.033 0.733 -8.257 1.00 97.12 106 SER A C 1
ATOM 768 O O . SER A 1 106 ? 15.308 0.522 -9.228 1.00 97.12 106 SER A O 1
ATOM 770 N N . GLY A 1 107 ? 15.554 0.879 -7.020 1.00 98.06 107 GLY A N 1
ATOM 771 C CA . GLY A 1 107 ? 14.148 0.834 -6.665 1.00 98.06 107 GLY A CA 1
ATOM 772 C C . GLY A 1 107 ? 13.613 -0.578 -6.430 1.00 98.06 107 GLY A C 1
ATOM 773 O O . GLY A 1 107 ? 14.108 -1.565 -6.974 1.00 98.06 107 GLY A O 1
ATOM 774 N N . SER A 1 108 ? 12.558 -0.648 -5.622 1.00 98.25 108 SER A N 1
ATOM 775 C CA . SER A 1 108 ? 11.895 -1.887 -5.211 1.00 98.25 108 SER A CA 1
ATOM 776 C C . SER A 1 108 ? 10.379 -1.692 -5.102 1.00 98.25 108 SER A C 1
ATOM 778 O O . SER A 1 108 ? 9.891 -0.568 -4.954 1.00 98.25 108 SER A O 1
ATOM 780 N N . VAL A 1 109 ? 9.621 -2.788 -5.153 1.00 98.38 109 VAL A N 1
ATOM 781 C CA . VAL A 1 109 ? 8.190 -2.828 -4.809 1.00 98.38 109 VAL A CA 1
ATOM 782 C C . VAL A 1 109 ? 7.977 -3.877 -3.732 1.00 98.38 109 VAL A C 1
ATOM 784 O O . VAL A 1 109 ? 8.424 -5.009 -3.866 1.00 98.38 109 VAL A O 1
ATOM 787 N N . TYR A 1 110 ? 7.275 -3.508 -2.674 1.00 98.06 110 TYR A N 1
ATOM 788 C CA . TYR A 1 110 ? 6.948 -4.396 -1.569 1.00 98.06 110 TYR A CA 1
ATOM 789 C C . TYR A 1 110 ? 5.502 -4.853 -1.690 1.00 98.06 110 TYR A C 1
ATOM 791 O O . TYR A 1 110 ? 4.623 -4.032 -1.966 1.00 98.06 110 TYR A O 1
ATOM 799 N N . VAL A 1 111 ? 5.265 -6.145 -1.476 1.00 97.44 111 VAL A N 1
ATOM 800 C CA . VAL A 1 111 ? 3.934 -6.754 -1.528 1.00 97.44 111 VAL A CA 1
ATOM 801 C C . VAL A 1 111 ? 3.516 -7.165 -0.129 1.00 97.44 111 VAL A C 1
ATOM 803 O O . VAL A 1 111 ? 4.280 -7.812 0.590 1.00 97.44 111 VAL A O 1
ATOM 806 N N . PHE A 1 112 ? 2.287 -6.817 0.229 1.00 96.56 112 PHE A N 1
ATOM 807 C CA . PHE A 1 112 ? 1.678 -7.154 1.499 1.00 96.56 112 PHE A CA 1
ATOM 808 C C . PHE A 1 112 ? 0.345 -7.857 1.286 1.00 96.56 112 PHE A C 1
ATOM 810 O O . PHE A 1 112 ? -0.441 -7.459 0.425 1.00 96.56 112 PHE A O 1
ATOM 817 N N . GLU A 1 113 ? 0.077 -8.852 2.121 1.00 95.31 113 GLU A N 1
ATOM 818 C CA . GLU A 1 113 ? -1.196 -9.564 2.169 1.00 95.31 113 GLU A CA 1
ATOM 819 C C . GLU A 1 113 ? -1.863 -9.402 3.526 1.00 95.31 113 GLU A C 1
ATOM 821 O O . GLU A 1 113 ? -1.192 -9.305 4.559 1.00 95.31 113 GLU A O 1
ATOM 826 N N . ARG A 1 114 ? -3.195 -9.354 3.510 1.00 94.88 114 ARG A N 1
ATOM 827 C CA . ARG A 1 114 ? -4.017 -9.253 4.709 1.00 94.88 114 ARG A CA 1
ATOM 828 C C . ARG A 1 114 ? -4.499 -10.624 5.158 1.00 94.88 114 ARG A C 1
ATOM 830 O O . ARG A 1 114 ? -5.260 -11.282 4.452 1.00 94.88 114 ARG A O 1
ATOM 837 N N . GLU A 1 115 ? -4.168 -10.984 6.394 1.00 91.25 115 GLU A N 1
ATOM 838 C CA . GLU A 1 115 ? -4.764 -12.116 7.101 1.00 91.25 115 GLU A CA 1
ATOM 839 C C . GLU A 1 115 ? -5.615 -11.596 8.270 1.00 91.25 115 GLU A C 1
ATOM 841 O O . GLU A 1 115 ? -5.116 -11.159 9.305 1.00 91.25 115 GLU A O 1
ATOM 846 N N . GLY A 1 116 ? -6.941 -11.613 8.104 1.00 88.81 116 GLY A N 1
ATOM 847 C CA . GLY A 1 116 ? -7.856 -11.035 9.090 1.00 88.81 116 GLY A CA 1
ATOM 848 C C . GLY A 1 116 ? -7.737 -9.510 9.145 1.00 88.81 116 GLY A C 1
ATOM 849 O O . GLY A 1 116 ? -8.182 -8.824 8.224 1.00 88.81 116 GLY A O 1
ATOM 850 N N . THR A 1 117 ? -7.182 -8.981 10.236 1.00 84.31 117 THR A N 1
ATOM 851 C CA . THR A 1 117 ? -6.919 -7.541 10.412 1.00 84.31 117 THR A CA 1
ATOM 852 C C . THR A 1 117 ? -5.469 -7.151 10.168 1.00 84.31 117 THR A C 1
ATOM 854 O O . THR A 1 117 ? -5.198 -5.957 10.096 1.00 84.31 117 THR A O 1
ATOM 857 N N . ASP A 1 118 ? -4.572 -8.127 10.032 1.00 87.94 118 ASP A N 1
ATOM 858 C CA . ASP A 1 118 ? -3.132 -7.898 10.062 1.00 87.94 118 ASP A CA 1
ATOM 859 C C . ASP A 1 118 ? -2.566 -7.911 8.639 1.00 87.94 118 ASP A C 1
ATOM 861 O O . ASP A 1 118 ? -2.913 -8.780 7.832 1.00 87.94 118 ASP A O 1
ATOM 865 N N . TRP A 1 119 ? -1.680 -6.965 8.330 1.00 94.94 119 TRP A N 1
ATOM 866 C CA . TRP A 1 119 ? -0.970 -6.911 7.053 1.00 94.94 119 TRP A CA 1
ATOM 867 C C . TRP A 1 119 ? 0.462 -7.426 7.198 1.00 94.94 119 TRP A C 1
ATOM 869 O O . TRP A 1 119 ? 1.231 -6.954 8.032 1.00 94.94 119 TRP A O 1
ATOM 879 N N . THR A 1 120 ? 0.856 -8.364 6.339 1.00 94.88 120 THR A N 1
ATOM 880 C CA . THR A 1 120 ? 2.194 -8.970 6.368 1.00 94.88 120 THR A CA 1
ATOM 881 C C . THR A 1 120 ? 2.900 -8.783 5.036 1.00 94.88 120 THR A C 1
ATOM 883 O O . THR A 1 120 ? 2.309 -9.021 3.989 1.00 94.88 120 THR A O 1
ATOM 886 N N . GLN A 1 121 ? 4.175 -8.381 5.063 1.00 96.56 121 GLN A N 1
ATOM 887 C CA . GLN A 1 121 ? 5.013 -8.352 3.862 1.00 96.56 121 GLN A CA 1
ATOM 888 C C . GLN A 1 121 ? 5.261 -9.789 3.387 1.00 96.56 121 GLN A C 1
ATOM 890 O O . GLN A 1 121 ? 5.881 -10.572 4.108 1.00 96.56 121 GLN A O 1
ATOM 895 N N . VAL A 1 122 ? 4.817 -10.121 2.177 1.00 95.69 122 VAL A N 1
ATOM 896 C CA . VAL A 1 122 ? 4.989 -11.457 1.582 1.00 95.69 122 VAL A CA 1
ATOM 897 C C . VAL A 1 122 ? 6.063 -11.490 0.499 1.00 95.69 122 VAL A C 1
ATOM 899 O O . VAL A 1 122 ? 6.637 -12.549 0.260 1.00 95.69 122 VAL A O 1
ATOM 902 N N . ASP A 1 123 ? 6.375 -10.345 -0.120 1.00 95.75 123 ASP A N 1
ATOM 903 C CA . ASP A 1 123 ? 7.372 -10.280 -1.191 1.00 95.75 123 ASP A CA 1
ATOM 904 C C . ASP A 1 123 ? 8.075 -8.912 -1.304 1.00 95.75 123 ASP A C 1
ATOM 906 O O . ASP A 1 123 ? 7.580 -7.882 -0.828 1.00 95.75 123 ASP A O 1
ATOM 910 N N . LYS A 1 124 ? 9.239 -8.916 -1.965 1.00 96.44 124 LYS A N 1
ATOM 911 C CA . LYS A 1 124 ? 9.987 -7.742 -2.433 1.00 96.44 124 LYS A CA 1
ATOM 912 C C . LYS A 1 124 ? 10.385 -7.971 -3.893 1.00 96.44 124 LYS A C 1
ATOM 914 O O . LYS A 1 124 ? 11.303 -8.731 -4.201 1.00 96.44 124 LYS A O 1
ATOM 919 N N . LEU A 1 125 ? 9.726 -7.252 -4.792 1.00 97.44 125 LEU A N 1
ATOM 920 C CA . LEU A 1 125 ? 9.961 -7.303 -6.228 1.00 97.44 125 LEU A CA 1
ATOM 921 C C . LEU A 1 125 ? 11.025 -6.282 -6.637 1.00 97.44 125 LEU A C 1
ATOM 923 O O . LEU A 1 125 ? 11.038 -5.141 -6.168 1.00 97.44 125 LEU A O 1
ATOM 927 N N . THR A 1 126 ? 11.887 -6.684 -7.569 1.00 97.31 126 THR A N 1
ATOM 928 C CA . THR A 1 126 ? 12.906 -5.827 -8.195 1.00 97.31 126 THR A CA 1
ATOM 929 C C . THR A 1 126 ? 12.930 -6.071 -9.702 1.00 97.31 126 THR A C 1
ATOM 931 O O . THR A 1 126 ? 12.565 -7.157 -10.158 1.00 97.31 126 THR A O 1
ATOM 934 N N . ALA A 1 127 ? 13.379 -5.087 -10.485 1.00 96.44 127 ALA A N 1
ATOM 935 C CA . ALA A 1 127 ? 13.611 -5.292 -11.914 1.00 96.44 127 ALA A CA 1
ATOM 936 C C . ALA A 1 127 ? 14.717 -6.341 -12.150 1.00 96.44 127 ALA A C 1
ATOM 938 O O . ALA A 1 127 ? 15.701 -6.424 -11.407 1.00 96.44 127 ALA A O 1
ATOM 939 N N . SER A 1 128 ? 14.562 -7.153 -13.198 1.00 94.50 128 SER A N 1
ATOM 940 C CA . SER A 1 128 ? 15.512 -8.221 -13.552 1.00 94.50 128 SER A CA 1
ATOM 941 C C . SER A 1 128 ? 16.877 -7.705 -14.015 1.00 94.50 128 SER A C 1
ATOM 943 O O . SER A 1 128 ? 17.892 -8.385 -13.874 1.00 94.50 128 SER A O 1
ATOM 945 N N . ASP A 1 129 ? 16.876 -6.510 -14.581 1.00 94.38 129 ASP A N 1
ATOM 946 C CA . ASP A 1 129 ? 17.974 -5.757 -15.178 1.00 94.38 129 ASP A CA 1
ATOM 947 C C . ASP A 1 129 ? 18.288 -4.487 -14.386 1.00 94.38 129 ASP A C 1
ATOM 949 O O . ASP A 1 129 ? 19.039 -3.648 -14.871 1.00 94.38 129 ASP A O 1
ATOM 953 N N . ARG A 1 130 ? 17.775 -4.402 -13.148 1.00 94.19 130 ARG A N 1
ATOM 954 C CA . ARG A 1 130 ? 17.955 -3.265 -12.244 1.00 94.19 130 ARG A CA 1
ATOM 955 C C . ARG A 1 130 ? 19.388 -2.727 -12.261 1.00 94.19 130 ARG A C 1
ATOM 957 O O . ARG A 1 130 ? 20.362 -3.469 -12.077 1.00 94.19 130 ARG A O 1
ATOM 964 N N . ALA A 1 131 ? 19.485 -1.421 -12.403 1.00 95.38 131 ALA A N 1
ATOM 965 C CA . ALA A 1 131 ? 20.706 -0.655 -12.425 1.00 95.38 131 ALA A CA 1
ATOM 966 C C . ALA A 1 131 ? 20.573 0.595 -11.548 1.00 95.38 131 ALA A C 1
ATOM 968 O O . ALA A 1 131 ? 19.531 0.902 -10.962 1.00 95.38 131 ALA A O 1
ATOM 969 N N . GLU A 1 132 ? 21.689 1.300 -11.395 1.00 96.38 132 GLU A N 1
ATOM 970 C CA . GLU A 1 132 ? 21.718 2.559 -10.664 1.00 96.38 132 GLU A CA 1
ATOM 971 C C . GLU A 1 132 ? 20.814 3.590 -11.345 1.00 96.38 132 GLU A C 1
ATOM 973 O O . GLU A 1 132 ? 21.043 3.970 -12.487 1.00 96.38 132 GLU A O 1
ATOM 978 N N . GLY A 1 133 ? 19.845 4.107 -10.592 1.00 95.62 133 GLY A N 1
ATOM 979 C CA . GLY A 1 133 ? 19.019 5.223 -11.017 1.00 95.62 133 GLY A CA 1
ATOM 980 C C . GLY A 1 133 ? 17.729 4.863 -11.744 1.00 95.62 133 GLY A C 1
ATOM 981 O O . GLY A 1 133 ? 16.991 5.801 -12.011 1.00 95.62 133 GLY A O 1
ATOM 982 N N . ASP A 1 134 ? 17.401 3.588 -11.980 1.00 97.19 134 ASP A N 1
ATOM 983 C CA . ASP A 1 134 ? 16.226 3.187 -12.781 1.00 97.19 134 ASP A CA 1
ATOM 984 C C . ASP A 1 134 ? 14.872 3.602 -12.179 1.00 97.19 134 ASP A C 1
ATOM 986 O O . ASP A 1 134 ? 13.889 3.813 -12.901 1.00 97.19 134 ASP A O 1
ATOM 990 N N . ARG A 1 135 ? 14.809 3.773 -10.849 1.00 97.94 135 ARG A N 1
ATOM 991 C CA . ARG A 1 135 ? 13.591 4.139 -10.102 1.00 97.94 135 ARG A CA 1
ATOM 992 C C . ARG A 1 135 ? 12.451 3.132 -10.266 1.00 97.94 135 ARG A C 1
ATOM 994 O O . ARG A 1 135 ? 11.289 3.538 -10.378 1.00 97.94 135 ARG A O 1
ATOM 1001 N N . PHE A 1 136 ? 12.749 1.833 -10.261 1.00 98.62 136 PHE A N 1
ATOM 1002 C CA . PHE A 1 136 ? 11.714 0.800 -10.247 1.00 98.62 136 PHE A CA 1
ATOM 1003 C C . PHE A 1 136 ? 10.760 0.991 -9.053 1.00 98.62 136 PHE A C 1
ATOM 1005 O O . PHE A 1 136 ? 11.185 1.298 -7.942 1.00 98.62 136 PHE A O 1
ATOM 1012 N N . GLY A 1 137 ? 9.453 0.857 -9.281 1.00 98.25 137 GLY A N 1
ATOM 1013 C CA . GLY A 1 137 ? 8.438 1.100 -8.248 1.00 98.25 137 GLY A CA 1
ATOM 1014 C C . GLY A 1 137 ? 7.936 2.543 -8.168 1.00 98.25 137 GLY A C 1
ATOM 1015 O O . GLY A 1 137 ? 7.159 2.867 -7.275 1.00 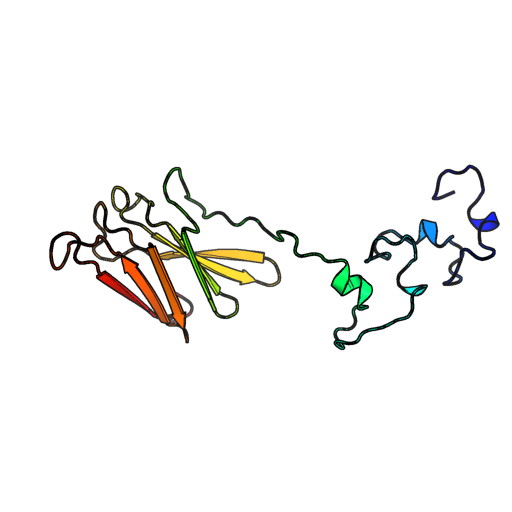98.25 137 GLY A O 1
ATOM 1016 N N . TYR A 1 138 ? 8.328 3.422 -9.096 1.00 98.38 138 TYR A N 1
ATOM 1017 C CA . TYR A 1 138 ? 7.836 4.806 -9.129 1.00 98.38 138 TYR A CA 1
ATOM 1018 C C . TYR A 1 138 ? 6.346 4.915 -9.494 1.00 98.38 138 TYR A C 1
ATOM 1020 O O . TYR A 1 138 ? 5.655 5.835 -9.065 1.00 98.38 138 TYR A O 1
ATOM 1028 N N . ALA A 1 139 ? 5.843 3.981 -10.300 1.00 98.31 139 ALA A N 1
ATOM 1029 C CA . ALA A 1 139 ? 4.434 3.887 -10.662 1.00 98.31 139 ALA A CA 1
ATOM 1030 C C . ALA A 1 139 ? 3.995 2.426 -1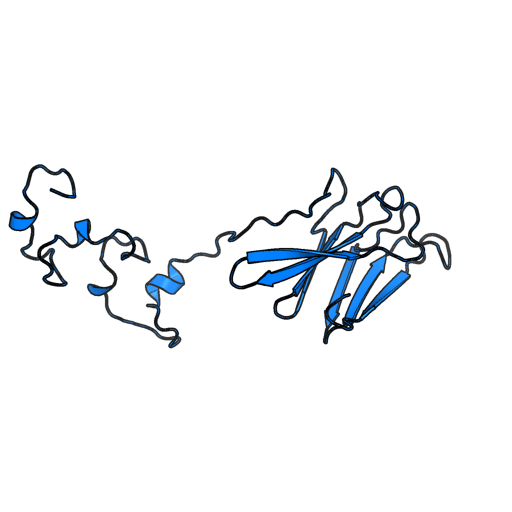0.613 1.00 98.31 139 ALA A C 1
ATOM 1032 O O . ALA A 1 139 ? 4.730 1.559 -11.082 1.00 98.31 139 ALA A O 1
ATOM 1033 N N . ILE A 1 140 ? 2.814 2.155 -10.062 1.00 98.50 140 ILE A N 1
ATOM 1034 C CA . ILE A 1 140 ? 2.280 0.800 -9.920 1.00 98.50 140 ILE A CA 1
ATOM 1035 C C . ILE A 1 140 ? 0.799 0.799 -10.301 1.00 98.50 140 ILE A C 1
ATOM 1037 O O . ILE A 1 140 ? 0.049 1.700 -9.923 1.00 98.50 140 ILE A O 1
ATOM 1041 N N . ALA A 1 141 ? 0.378 -0.220 -11.045 1.00 98.06 141 ALA A N 1
ATOM 1042 C CA . ALA A 1 141 ? -1.024 -0.530 -11.292 1.00 98.06 141 ALA A CA 1
ATOM 1043 C C . ALA A 1 141 ? -1.253 -2.035 -11.133 1.00 98.06 141 ALA A C 1
ATOM 1045 O O . ALA A 1 141 ? -0.452 -2.828 -11.622 1.00 98.06 141 ALA A O 1
ATOM 1046 N N . THR A 1 142 ? -2.351 -2.422 -10.487 1.00 96.81 142 THR A N 1
ATOM 1047 C CA . THR A 1 142 ? -2.756 -3.821 -10.306 1.00 96.81 142 THR A CA 1
ATOM 1048 C C . THR A 1 142 ? -4.154 -4.044 -10.877 1.00 96.81 142 THR A C 1
ATOM 1050 O O . THR A 1 142 ? -5.028 -3.183 -10.743 1.00 96.81 142 THR A O 1
ATOM 1053 N N . ALA A 1 143 ? -4.353 -5.169 -11.563 1.00 95.75 143 ALA A N 1
ATOM 1054 C CA . ALA A 1 143 ? -5.668 -5.630 -11.997 1.00 95.75 143 ALA A CA 1
ATOM 1055 C C . ALA A 1 143 ? -5.644 -7.117 -12.372 1.00 95.75 143 ALA A C 1
ATOM 1057 O O . ALA A 1 143 ? -4.861 -7.539 -13.224 1.00 95.75 143 ALA A O 1
ATOM 1058 N N . GLY A 1 144 ? -6.577 -7.892 -11.824 1.00 92.44 144 GLY A N 1
ATOM 1059 C CA . GLY A 1 144 ? -6.824 -9.278 -12.206 1.00 92.44 144 GLY A CA 1
ATOM 1060 C C . GLY A 1 144 ? -5.627 -10.201 -11.988 1.00 92.44 144 GLY A C 1
ATOM 1061 O O . GLY A 1 144 ? -5.411 -11.086 -12.814 1.00 92.44 144 GLY A O 1
ATOM 1062 N N . GLY A 1 145 ? -4.842 -9.982 -10.926 1.00 92.25 145 GLY A N 1
ATOM 1063 C CA . GLY A 1 145 ? -3.630 -10.767 -10.654 1.00 92.25 145 GLY A CA 1
ATOM 1064 C C . GLY A 1 145 ? -2.436 -10.400 -11.542 1.00 92.25 145 GLY A C 1
ATOM 1065 O O . GLY A 1 145 ? -1.474 -11.157 -11.628 1.00 92.25 145 GLY A O 1
ATOM 1066 N N . VAL A 1 146 ? -2.496 -9.250 -12.215 1.00 95.75 146 VAL A N 1
ATOM 1067 C CA . VAL A 1 146 ? -1.377 -8.667 -12.958 1.00 95.75 146 VAL A CA 1
ATOM 1068 C C . VAL A 1 146 ? -0.967 -7.367 -12.283 1.00 95.75 146 VAL A C 1
ATOM 1070 O O . VAL A 1 146 ? -1.816 -6.534 -11.964 1.00 95.75 146 VAL A O 1
ATOM 1073 N N . MET A 1 147 ? 0.337 -7.170 -12.117 1.00 97.19 147 MET A N 1
ATOM 1074 C CA . MET A 1 147 ? 0.930 -5.929 -11.634 1.00 97.19 147 MET A CA 1
ATOM 1075 C C . MET A 1 147 ? 1.839 -5.349 -12.710 1.00 97.19 147 MET A C 1
ATOM 1077 O O . MET A 1 147 ? 2.678 -6.047 -13.272 1.00 97.19 147 MET A O 1
ATOM 1081 N N . ILE A 1 148 ? 1.682 -4.058 -12.991 1.00 98.31 148 ILE A N 1
ATOM 1082 C CA . ILE A 1 148 ? 2.562 -3.307 -13.882 1.00 98.31 148 ILE A CA 1
ATOM 1083 C C . ILE A 1 148 ? 3.327 -2.290 -13.048 1.00 98.31 148 ILE A C 1
ATOM 1085 O O . ILE A 1 148 ? 2.716 -1.465 -12.368 1.00 98.31 148 ILE A O 1
ATOM 1089 N N . VAL A 1 149 ? 4.654 -2.331 -13.135 1.00 98.69 149 VAL A N 1
ATOM 1090 C CA . VAL A 1 149 ? 5.558 -1.449 -12.398 1.00 98.69 149 VAL A CA 1
ATOM 1091 C C . VAL A 1 149 ? 6.380 -0.611 -13.370 1.00 98.69 149 VAL A C 1
ATOM 1093 O O . VAL A 1 149 ? 7.009 -1.138 -14.283 1.00 98.69 149 VAL A O 1
ATOM 1096 N N . GLY A 1 150 ? 6.380 0.704 -13.180 1.00 98.31 150 GLY A N 1
ATOM 1097 C CA . GLY A 1 150 ? 7.187 1.642 -13.952 1.00 98.31 150 GLY A CA 1
ATOM 1098 C C . GLY A 1 150 ? 8.547 1.914 -13.309 1.00 98.31 150 GLY A C 1
ATOM 1099 O O . GLY A 1 150 ? 8.637 2.119 -12.096 1.00 98.31 150 GLY A O 1
ATOM 1100 N N . ALA A 1 151 ? 9.571 1.994 -14.154 1.00 98.19 151 ALA A N 1
ATOM 1101 C CA . ALA A 1 151 ? 10.907 2.496 -13.847 1.00 98.19 151 ALA A CA 1
ATOM 1102 C C . ALA A 1 151 ? 11.208 3.622 -14.843 1.00 98.19 151 ALA A C 1
ATOM 1104 O O . ALA A 1 151 ? 11.645 3.385 -15.965 1.00 98.19 151 ALA A O 1
ATOM 1105 N N . TRP A 1 152 ? 10.830 4.856 -14.508 1.00 97.12 152 TRP A N 1
ATOM 1106 C CA . TRP A 1 152 ? 10.802 5.947 -15.495 1.00 97.12 152 TRP A CA 1
ATOM 1107 C C . TRP A 1 152 ? 12.193 6.428 -15.927 1.00 97.12 152 TRP A C 1
ATOM 1109 O O . TRP A 1 152 ? 12.289 7.125 -16.933 1.00 97.12 152 TRP A O 1
ATOM 1119 N N . SER A 1 153 ? 13.238 6.079 -15.174 1.00 96.31 153 SER A N 1
ATOM 1120 C CA . SER A 1 153 ? 14.631 6.457 -15.439 1.00 96.31 153 SER A CA 1
ATOM 1121 C C . SER A 1 153 ? 15.472 5.301 -15.978 1.00 96.31 153 SER A C 1
ATOM 1123 O O . SER A 1 153 ? 16.671 5.462 -16.141 1.00 96.31 153 SER A O 1
ATOM 1125 N N . ASP A 1 154 ? 14.855 4.158 -16.268 1.00 96.31 154 ASP A N 1
ATOM 1126 C CA . ASP A 1 154 ? 15.535 3.013 -16.868 1.00 96.31 154 ASP A CA 1
ATOM 1127 C C . ASP A 1 154 ? 16.224 3.386 -18.192 1.00 96.31 154 ASP A C 1
ATOM 1129 O O . ASP A 1 154 ? 15.640 4.071 -19.049 1.00 96.31 154 ASP A O 1
ATOM 1133 N N . ASP A 1 155 ? 17.468 2.933 -18.359 1.00 91.81 155 ASP A N 1
ATOM 1134 C CA . ASP A 1 155 ? 18.310 3.254 -19.509 1.00 91.81 155 ASP A CA 1
ATOM 1135 C C . ASP A 1 155 ? 18.548 2.086 -20.487 1.00 91.81 155 ASP A C 1
ATOM 1137 O O . ASP A 1 155 ? 19.301 2.234 -21.461 1.00 91.81 155 ASP A O 1
ATOM 1141 N N . GLY A 1 156 ? 17.855 0.953 -20.307 1.00 88.06 156 GLY A N 1
ATOM 1142 C CA . GLY A 1 156 ? 18.110 -0.292 -21.037 1.00 88.06 156 GLY A CA 1
ATOM 1143 C C . GLY A 1 156 ? 17.917 -0.188 -22.556 1.00 88.06 156 GLY A C 1
ATOM 1144 O O . GLY A 1 156 ? 18.644 -0.819 -23.330 1.00 88.06 156 GLY A O 1
ATOM 1145 N N . ALA A 1 157 ? 16.967 0.638 -23.013 1.00 88.44 157 ALA A N 1
ATOM 1146 C CA . ALA A 1 157 ? 16.745 0.906 -24.439 1.00 88.44 157 ALA A CA 1
ATOM 1147 C C . ALA A 1 157 ? 17.461 2.177 -24.939 1.00 88.44 157 ALA A C 1
ATOM 1149 O O . ALA A 1 157 ? 17.979 2.203 -26.061 1.00 88.44 157 ALA A O 1
ATOM 1150 N N . ALA A 1 158 ? 17.466 3.236 -24.130 1.00 90.62 158 ALA A N 1
ATOM 1151 C CA . ALA A 1 158 ? 18.199 4.485 -24.323 1.00 90.62 158 ALA A CA 1
ATOM 1152 C C . ALA A 1 158 ? 18.266 5.249 -22.990 1.00 90.62 158 ALA A C 1
ATOM 1154 O O . ALA A 1 158 ? 17.443 5.009 -22.118 1.00 90.62 158 ALA A O 1
ATOM 1155 N N . VAL A 1 159 ? 19.193 6.208 -22.869 1.00 92.94 159 VAL A N 1
ATOM 1156 C CA . VAL A 1 159 ? 19.379 7.032 -21.654 1.00 92.94 159 VAL A CA 1
ATOM 1157 C C . VAL A 1 159 ? 18.042 7.571 -21.130 1.00 92.94 159 VAL A C 1
ATOM 1159 O O . VAL A 1 159 ? 17.374 8.318 -21.850 1.00 92.94 159 VAL A O 1
ATOM 1162 N N . ASP A 1 160 ? 17.691 7.186 -19.899 1.00 92.38 160 ASP A N 1
ATOM 1163 C CA . ASP A 1 160 ? 16.463 7.536 -19.171 1.00 92.38 160 ASP A CA 1
ATOM 1164 C C . ASP A 1 160 ? 15.175 7.392 -20.009 1.00 92.38 160 ASP A C 1
ATOM 1166 O O . ASP A 1 160 ? 14.253 8.209 -19.930 1.00 92.38 160 ASP A O 1
ATOM 1170 N N . SER A 1 161 ? 15.122 6.390 -20.890 1.00 94.69 161 SER A N 1
ATOM 1171 C CA . SER A 1 161 ? 13.959 6.150 -21.756 1.00 94.69 161 SER A CA 1
ATOM 1172 C C . SER A 1 161 ? 12.765 5.543 -21.020 1.00 94.69 161 SER A C 1
ATOM 1174 O O . SER A 1 161 ? 11.631 5.653 -21.498 1.00 94.69 161 SER A O 1
ATOM 1176 N N . GLY A 1 162 ? 13.026 4.959 -19.853 1.00 96.94 162 GLY A N 1
ATOM 1177 C CA . GLY A 1 162 ? 12.053 4.314 -19.000 1.00 96.94 162 GLY A CA 1
ATOM 1178 C C . GLY A 1 162 ? 11.675 2.908 -19.464 1.00 96.94 162 GLY A C 1
ATOM 1179 O O . GLY A 1 162 ? 11.737 2.561 -20.645 1.00 96.94 162 GLY A O 1
ATOM 1180 N N . ALA A 1 163 ? 11.209 2.113 -18.508 1.00 97.81 163 ALA A N 1
ATOM 1181 C CA . ALA A 1 163 ? 10.720 0.760 -18.713 1.00 97.81 163 ALA A CA 1
ATOM 1182 C C . ALA A 1 163 ? 9.438 0.511 -17.908 1.00 97.81 163 ALA A C 1
ATOM 1184 O O . ALA A 1 163 ? 9.121 1.210 -16.938 1.00 97.81 163 ALA A O 1
ATOM 1185 N N . ALA A 1 164 ? 8.683 -0.498 -18.340 1.00 97.75 164 ALA A N 1
ATOM 1186 C CA . ALA A 1 164 ? 7.523 -1.014 -17.632 1.00 97.75 164 ALA A CA 1
ATOM 1187 C C . ALA A 1 164 ? 7.640 -2.534 -17.532 1.00 97.75 164 ALA A C 1
ATOM 1189 O O . ALA A 1 164 ? 7.870 -3.218 -18.530 1.00 97.75 164 ALA A O 1
ATOM 1190 N N . TYR A 1 165 ? 7.449 -3.039 -16.324 1.00 97.94 165 TYR A N 1
ATOM 1191 C CA . TYR A 1 165 ? 7.622 -4.434 -15.958 1.00 97.94 165 TYR A CA 1
ATOM 1192 C C . TYR A 1 165 ? 6.268 -5.026 -15.605 1.00 97.94 165 TYR A C 1
ATOM 1194 O O . TYR A 1 165 ? 5.464 -4.363 -14.954 1.00 97.94 165 TYR A O 1
ATOM 1202 N N . ILE A 1 166 ? 6.013 -6.256 -16.043 1.00 97.44 166 ILE A N 1
ATOM 1203 C CA . ILE A 1 166 ? 4.766 -6.972 -15.774 1.00 97.44 166 ILE A CA 1
ATOM 1204 C C . ILE A 1 166 ? 5.089 -8.164 -14.879 1.00 97.44 166 ILE A C 1
ATOM 1206 O O . ILE A 1 166 ? 5.947 -8.971 -15.231 1.00 97.44 166 ILE A O 1
ATOM 1210 N N . PHE A 1 167 ? 4.378 -8.264 -13.762 1.00 97.06 167 PHE A N 1
ATOM 1211 C CA . PHE A 1 167 ? 4.391 -9.398 -12.844 1.00 97.06 167 PHE A CA 1
ATOM 1212 C C . PHE A 1 167 ? 3.014 -10.060 -12.864 1.00 97.06 167 PHE A C 1
ATOM 1214 O O . PHE A 1 167 ? 1.988 -9.376 -12.955 1.00 97.06 167 PHE A O 1
ATOM 1221 N N . GLU A 1 168 ? 2.995 -11.387 -12.809 1.00 95.31 168 GLU A N 1
ATOM 1222 C CA . GLU A 1 168 ? 1.777 -12.195 -12.824 1.00 95.31 168 GLU A CA 1
ATOM 1223 C C . GLU A 1 168 ? 1.729 -13.031 -11.550 1.00 95.31 168 GLU A C 1
ATOM 1225 O O . GLU A 1 168 ? 2.694 -13.717 -11.223 1.00 95.31 168 GLU A O 1
ATOM 1230 N N . TRP A 1 169 ? 0.587 -13.023 -10.870 1.00 91.81 169 TRP A N 1
ATOM 1231 C CA . TRP A 1 169 ? 0.362 -13.877 -9.712 1.00 91.81 169 TRP A CA 1
ATOM 1232 C C . TRP A 1 169 ? 0.201 -15.341 -10.144 1.00 91.81 169 TRP A C 1
ATOM 1234 O O . TRP A 1 169 ? -0.807 -15.719 -10.755 1.00 91.81 169 TRP A O 1
ATOM 1244 N N . VAL A 1 170 ? 1.188 -16.184 -9.833 1.00 90.44 170 VAL A N 1
ATOM 1245 C CA . VAL A 1 170 ? 1.230 -17.595 -10.242 1.00 90.44 170 VAL A CA 1
ATOM 1246 C C . VAL A 1 170 ? 1.625 -18.488 -9.067 1.00 90.44 170 VAL A C 1
ATOM 1248 O O . VAL A 1 170 ? 2.706 -18.356 -8.509 1.00 90.44 170 VAL A O 1
ATOM 1251 N N . ASN A 1 171 ? 0.786 -19.486 -8.760 1.00 87.75 171 ASN A N 1
ATOM 1252 C CA . ASN A 1 171 ? 0.999 -20.444 -7.661 1.00 87.75 171 ASN A CA 1
ATOM 1253 C C . ASN A 1 171 ? 1.262 -19.765 -6.302 1.00 87.75 171 ASN A C 1
ATOM 1255 O O . ASN A 1 171 ? 2.188 -20.161 -5.600 1.00 87.75 171 ASN A O 1
ATOM 1259 N N . ASP A 1 172 ? 0.447 -18.767 -5.958 1.00 82.81 172 ASP A N 1
ATOM 1260 C CA . ASP A 1 172 ? 0.515 -18.027 -4.691 1.00 82.81 172 ASP A CA 1
ATOM 1261 C C . ASP A 1 172 ? 1.797 -17.181 -4.504 1.00 82.81 172 ASP A C 1
ATOM 1263 O O . ASP A 1 172 ? 2.267 -16.989 -3.386 1.00 82.81 172 ASP A O 1
ATOM 1267 N N . HIS A 1 173 ? 2.372 -16.686 -5.611 1.00 80.19 173 HIS A N 1
ATOM 1268 C CA . HIS A 1 173 ? 3.554 -15.814 -5.638 1.00 80.19 173 HIS A CA 1
ATOM 1269 C C . HIS A 1 173 ? 3.487 -14.787 -6.785 1.00 80.19 173 HIS A C 1
ATOM 1271 O O . HIS A 1 173 ? 2.855 -15.064 -7.810 1.00 80.19 173 HIS A O 1
ATOM 1277 N N . TRP A 1 174 ? 4.142 -13.628 -6.615 1.00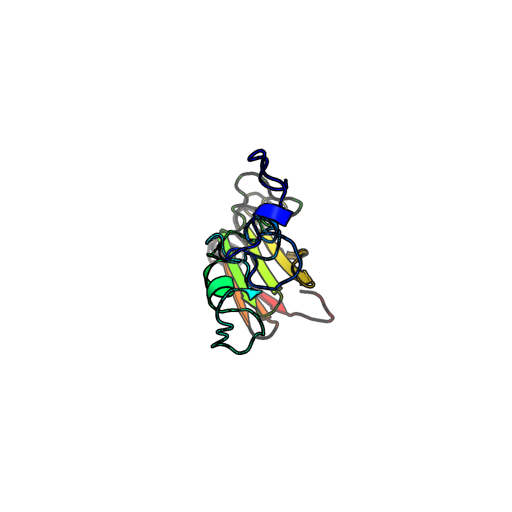 84.12 174 TRP A N 1
ATOM 1278 C CA . TRP A 1 174 ? 4.301 -12.573 -7.636 1.00 84.12 174 TRP A CA 1
ATOM 1279 C C . TRP A 1 174 ? 5.573 -12.734 -8.480 1.00 84.12 174 TRP A C 1
ATOM 1281 O O . TRP A 1 174 ? 6.526 -13.412 -8.032 1.00 84.12 174 TRP A O 1
#

Radius of gyration: 25.99 Å; chains: 1; bounding box: 55×30×72 Å

pLDDT: mean 91.24, std 6.98, range [56.69, 98.69]

Secondary structure (DSSP, 8-state):
--S-SSS-GGGS-TTS-SS-SSS-GGGS-TTT-SSSSSS-GGGS----SSSSSS-HHHHHTS----------TT--TT--TTSSEEEETTEEEEEETT--BTBTT--EEEEEEEETTEEEEEEEE--TT--TT--EEEEEEEETTEEEEEETT--SSSTT--EEEEEE--SS--

Sequence (174 aa):
DCNANGVPDECELEGNDCNNNGLPDECDLEGNDCNGNGVPNECEPFIDCNGNGIQDDCDLAKPPFEVELILPSDVTRYDSYGNCVAIEGDTFVAGAPGDDDGGYGSGSVYVFEREGTDWTQVDKLTASDRAEGDRFGYAIATAGGVMIVGAWSDDGAAVDSGAAYIFEWVNDHW

Foldseek 3Di:
DQVPPPDPQQVVCVVQPQPPPSGGQQSVCVVQVLQPPSGGVVSDPQDDPPPPSDRVSNVVSPDPDPPDDDDDPDDDPQQCWQLEKDDDDQKIKTWRQQDAPLHGSLIWMWMWGDDPHDIDTPDIDGDPPRDHQQSWRNYWDDDDQKIKIKRQQDAPPHGSNIDIDIDGCDPNRD